Protein AF-A0A7K1E3J8-F1 (afdb_monomer_lite)

Foldseek 3Di:
DLQVVLLVLLLVLLVCLLVLPLPDPPVSLVVSLVSLVVSLVVSLVVLVPDPDPQVSSLNSLVSSLVSNCVSLVVLQDDDPPPRSQHPPDPRSVCSVVSSNVVSVCSSVDRDPDD

Structure (mmCIF, N/CA/C/O backbone):
data_AF-A0A7K1E3J8-F1
#
_entry.id   AF-A0A7K1E3J8-F1
#
loop_
_atom_site.group_PDB
_atom_site.id
_atom_site.type_symbol
_atom_site.label_atom_id
_atom_site.label_alt_id
_atom_site.label_comp_id
_atom_site.label_asym_id
_atom_site.label_entity_id
_atom_site.label_seq_id
_atom_site.pdbx_PDB_ins_code
_atom_site.Cartn_x
_atom_site.Cartn_y
_atom_site.Cartn_z
_atom_site.occupancy
_atom_site.B_iso_or_equiv
_atom_site.auth_seq_id
_atom_site.auth_comp_id
_atom_site.auth_asym_id
_atom_site.auth_atom_id
_atom_site.pdbx_PDB_model_num
ATOM 1 N N . MET A 1 1 ? -6.196 13.380 14.257 1.00 73.94 1 MET A N 1
ATOM 2 C CA . MET A 1 1 ? -4.752 13.122 14.016 1.00 73.94 1 MET A CA 1
ATOM 3 C C . MET A 1 1 ? -4.468 11.777 13.339 1.00 73.94 1 MET A C 1
ATOM 5 O O . MET A 1 1 ? -3.595 11.745 12.483 1.00 73.94 1 MET A O 1
ATOM 9 N N . LEU A 1 2 ? -5.172 10.682 13.674 1.00 80.38 2 LEU A N 1
ATOM 10 C CA . LEU A 1 2 ? -4.929 9.347 13.088 1.00 80.38 2 LEU A CA 1
ATOM 11 C C . LEU A 1 2 ? -5.025 9.314 11.547 1.00 80.38 2 LEU A C 1
ATOM 13 O O . LEU A 1 2 ? -4.191 8.693 10.893 1.00 80.38 2 LEU A O 1
ATOM 17 N N . TRP A 1 3 ? -5.993 10.035 10.976 1.00 78.62 3 TRP A N 1
ATOM 18 C CA . TRP A 1 3 ? -6.209 10.152 9.527 1.00 78.62 3 TRP A CA 1
ATOM 19 C C . TRP A 1 3 ? -4.987 10.716 8.801 1.00 78.62 3 TRP A C 1
ATOM 21 O O . TRP A 1 3 ? -4.447 10.084 7.901 1.00 78.62 3 TRP A O 1
ATOM 31 N N . LEU A 1 4 ? -4.507 11.872 9.268 1.00 82.50 4 LEU A N 1
ATOM 32 C CA . LEU A 1 4 ? -3.372 12.578 8.679 1.00 82.50 4 LEU A CA 1
ATOM 33 C C . LEU A 1 4 ? -2.085 11.751 8.782 1.00 82.50 4 LEU A C 1
ATOM 35 O O . LEU A 1 4 ? -1.327 11.667 7.822 1.00 82.50 4 LEU A O 1
ATOM 39 N N . LYS A 1 5 ? -1.879 11.074 9.922 1.00 82.62 5 LYS A N 1
ATOM 40 C CA . LYS A 1 5 ? -0.758 10.142 10.106 1.00 82.62 5 LYS A CA 1
ATOM 41 C C . LYS A 1 5 ? -0.823 8.986 9.109 1.00 82.62 5 LYS A C 1
ATOM 43 O O . LYS A 1 5 ? 0.192 8.654 8.516 1.00 82.62 5 LYS A O 1
ATOM 48 N N . SER A 1 6 ? -2.003 8.407 8.896 1.00 81.81 6 SER A N 1
ATOM 49 C CA . SER A 1 6 ? -2.179 7.270 7.981 1.00 81.81 6 SER A CA 1
ATOM 50 C C . SER A 1 6 ? -1.920 7.661 6.526 1.00 81.81 6 SER A C 1
ATOM 52 O O . SER A 1 6 ? -1.252 6.917 5.817 1.00 81.81 6 SER A O 1
ATOM 54 N N . ILE A 1 7 ? -2.366 8.852 6.110 1.00 86.06 7 ILE A N 1
ATOM 55 C CA . ILE A 1 7 ? -2.072 9.411 4.781 1.00 86.06 7 ILE A CA 1
ATOM 56 C C . ILE A 1 7 ? -0.564 9.645 4.625 1.00 86.06 7 ILE A C 1
ATOM 58 O O . ILE A 1 7 ? 0.022 9.169 3.658 1.00 86.06 7 ILE A O 1
ATOM 62 N N . ALA A 1 8 ? 0.079 10.320 5.583 1.00 87.44 8 ALA A N 1
ATOM 63 C CA . ALA A 1 8 ? 1.510 10.616 5.511 1.00 87.44 8 ALA A CA 1
ATOM 64 C C . ALA A 1 8 ? 2.370 9.341 5.479 1.00 87.44 8 ALA A C 1
ATOM 66 O O . ALA A 1 8 ? 3.253 9.209 4.635 1.00 87.44 8 ALA A O 1
ATOM 67 N N . ILE A 1 9 ? 2.079 8.375 6.357 1.00 89.19 9 ILE A N 1
ATOM 68 C CA . ILE A 1 9 ? 2.775 7.081 6.389 1.00 89.19 9 ILE A CA 1
ATOM 69 C C . ILE A 1 9 ? 2.560 6.335 5.077 1.00 89.19 9 ILE A C 1
ATOM 71 O O . ILE A 1 9 ? 3.518 5.824 4.504 1.00 89.19 9 ILE A O 1
ATOM 75 N N . SER A 1 10 ? 1.321 6.295 4.583 1.00 89.00 10 SER A N 1
ATOM 76 C CA . SER A 1 10 ? 1.027 5.613 3.331 1.00 89.00 10 SER A CA 1
ATOM 77 C C . SER A 1 10 ? 1.754 6.245 2.150 1.00 89.00 10 SER A C 1
ATOM 79 O O . SER A 1 10 ? 2.322 5.516 1.342 1.00 89.00 10 SER A O 1
ATOM 81 N N . ALA A 1 11 ? 1.827 7.575 2.084 1.00 86.75 11 ALA A N 1
ATOM 82 C CA . ALA A 1 11 ? 2.538 8.271 1.019 1.00 86.75 11 ALA A CA 1
ATOM 83 C C . ALA A 1 11 ? 4.034 7.923 1.008 1.00 86.75 11 ALA A C 1
ATOM 85 O O . ALA A 1 11 ? 4.575 7.566 -0.038 1.00 86.75 11 ALA A O 1
ATOM 86 N N . ILE A 1 12 ? 4.680 7.951 2.180 1.00 90.12 12 ILE A N 1
ATOM 87 C CA . ILE A 1 12 ? 6.105 7.623 2.324 1.00 90.12 12 ILE A CA 1
ATOM 88 C C . ILE A 1 12 ? 6.366 6.167 1.923 1.00 90.12 12 ILE A C 1
ATOM 90 O O . ILE A 1 12 ? 7.232 5.902 1.094 1.00 90.12 12 ILE A O 1
ATOM 94 N N . PHE A 1 13 ? 5.602 5.219 2.470 1.00 90.25 13 PHE A N 1
ATOM 95 C CA . PHE A 1 13 ? 5.806 3.793 2.199 1.00 90.25 13 PHE A CA 1
ATOM 96 C C . PHE A 1 13 ? 5.509 3.431 0.742 1.00 90.25 13 PHE A C 1
ATOM 98 O O . PHE A 1 13 ? 6.227 2.622 0.162 1.00 90.25 13 PHE A O 1
ATOM 105 N N . SER A 1 14 ? 4.500 4.054 0.134 1.00 86.12 14 SER A N 1
ATOM 106 C CA . SER A 1 14 ? 4.166 3.841 -1.277 1.00 86.12 14 SER A CA 1
ATOM 107 C C . SER A 1 14 ? 5.275 4.354 -2.195 1.00 86.12 14 SER A C 1
ATOM 109 O O . SER A 1 14 ? 5.684 3.640 -3.105 1.00 86.12 14 SER A O 1
ATOM 111 N N . ALA A 1 15 ? 5.818 5.547 -1.928 1.00 85.06 15 ALA A N 1
ATOM 112 C CA . ALA A 1 15 ? 6.941 6.092 -2.691 1.00 85.06 15 ALA A CA 1
ATOM 113 C C . ALA A 1 15 ? 8.202 5.221 -2.557 1.00 85.06 15 ALA A C 1
ATOM 115 O O . ALA A 1 15 ? 8.856 4.914 -3.551 1.00 85.06 15 ALA A O 1
ATOM 116 N N . VAL A 1 16 ? 8.504 4.762 -1.338 1.00 87.31 16 VAL A N 1
ATOM 117 C CA . VAL A 1 16 ? 9.621 3.842 -1.077 1.00 87.31 16 VAL A CA 1
ATOM 118 C C . VAL A 1 16 ? 9.419 2.508 -1.797 1.00 87.31 16 VAL A C 1
ATOM 120 O O . VAL A 1 16 ? 10.361 2.004 -2.397 1.00 87.31 16 VAL A O 1
ATOM 123 N N . ALA A 1 17 ? 8.208 1.948 -1.790 1.00 85.12 17 ALA A N 1
ATOM 124 C CA . ALA A 1 17 ? 7.907 0.703 -2.494 1.00 85.12 17 ALA A CA 1
ATOM 125 C C . ALA A 1 17 ? 8.130 0.841 -4.010 1.00 85.12 17 ALA A C 1
ATOM 127 O O . ALA A 1 17 ? 8.775 -0.014 -4.611 1.00 85.12 17 ALA A O 1
ATOM 128 N N . VAL A 1 18 ? 7.669 1.940 -4.613 1.00 82.62 18 VAL A N 1
ATOM 129 C CA . VAL A 1 18 ? 7.897 2.232 -6.037 1.00 82.62 18 VAL A CA 1
ATOM 130 C C . VAL A 1 18 ? 9.392 2.370 -6.347 1.00 82.62 18 VAL A C 1
ATOM 132 O O . VAL A 1 18 ? 9.874 1.768 -7.303 1.00 82.62 18 VAL A O 1
ATOM 135 N N . LEU A 1 19 ? 10.148 3.091 -5.513 1.00 82.06 19 LEU A N 1
ATOM 136 C CA . LEU A 1 19 ? 11.583 3.297 -5.724 1.00 82.06 19 LEU A CA 1
ATOM 137 C C . LEU A 1 19 ? 12.400 2.005 -5.547 1.00 82.06 19 LEU A C 1
ATOM 139 O O . LEU A 1 19 ? 13.319 1.728 -6.316 1.00 82.06 19 LEU A O 1
ATOM 143 N N . LEU A 1 20 ? 12.062 1.187 -4.547 1.00 81.88 20 LEU A N 1
ATOM 144 C CA . LEU A 1 20 ? 12.718 -0.102 -4.310 1.00 81.88 20 LEU A CA 1
ATOM 145 C C . LEU A 1 20 ? 12.456 -1.083 -5.449 1.00 81.88 20 LEU A C 1
ATOM 147 O O . LEU A 1 20 ? 13.370 -1.807 -5.851 1.00 81.88 20 LEU A O 1
ATOM 151 N N . HIS A 1 21 ? 11.237 -1.065 -5.992 1.00 78.69 21 HIS A N 1
ATOM 152 C CA . HIS A 1 21 ? 10.887 -1.836 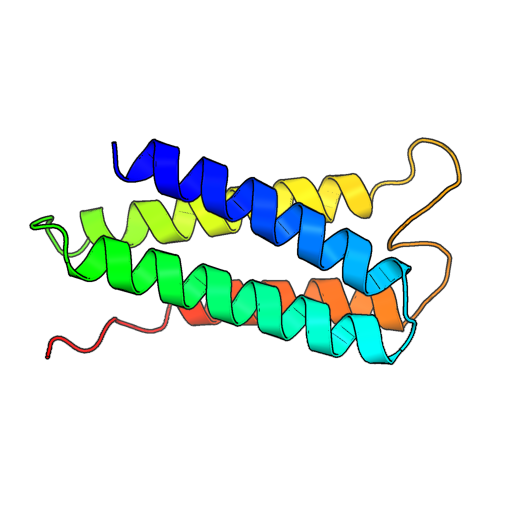-7.175 1.00 78.69 21 HIS A CA 1
ATOM 153 C C . HIS A 1 21 ? 11.762 -1.453 -8.375 1.00 78.69 21 HIS A C 1
ATOM 155 O O . HIS A 1 21 ? 12.305 -2.340 -9.034 1.00 78.69 21 HIS A O 1
ATOM 161 N N . SER A 1 22 ? 11.958 -0.156 -8.629 1.00 74.62 22 SER A N 1
ATOM 162 C CA . SER A 1 22 ? 12.794 0.300 -9.745 1.00 74.62 22 SER A CA 1
ATOM 163 C C . SER A 1 22 ? 14.289 0.078 -9.530 1.00 74.62 22 SER A C 1
ATOM 165 O O . SER A 1 22 ? 15.016 -0.132 -10.493 1.00 74.62 22 SER A O 1
ATOM 167 N N . TRP A 1 23 ? 14.764 0.112 -8.283 1.00 77.31 23 TRP A N 1
ATOM 168 C CA . TRP A 1 23 ? 16.199 0.094 -7.994 1.00 77.31 23 TRP A CA 1
ATOM 169 C C . TRP A 1 23 ? 16.851 -1.287 -8.146 1.00 77.31 23 TRP A C 1
ATOM 171 O O . TRP A 1 23 ? 18.029 -1.371 -8.479 1.00 77.31 23 TRP A O 1
ATOM 181 N N . SER A 1 24 ? 16.118 -2.380 -7.907 1.00 69.56 24 SER A N 1
ATOM 182 C CA . SER A 1 24 ? 16.724 -3.722 -7.846 1.00 69.56 24 SER A CA 1
ATOM 183 C C . SER A 1 24 ? 15.886 -4.816 -8.509 1.00 69.56 24 SER A C 1
ATOM 185 O O . SER A 1 24 ? 15.505 -5.792 -7.868 1.00 69.56 24 SER A O 1
ATOM 187 N N . ARG A 1 25 ? 15.588 -4.714 -9.808 1.00 67.56 25 ARG A N 1
ATOM 188 C CA . ARG A 1 25 ? 14.878 -5.800 -10.516 1.00 67.56 25 ARG A CA 1
ATOM 189 C C . ARG A 1 25 ? 15.697 -7.113 -10.475 1.00 67.56 25 ARG A C 1
ATOM 191 O O . ARG A 1 25 ? 16.891 -7.065 -10.767 1.00 67.56 25 ARG A O 1
ATOM 198 N N . PRO A 1 26 ? 15.112 -8.284 -10.122 1.00 68.88 26 PRO A N 1
ATOM 199 C CA . PRO A 1 26 ? 13.715 -8.554 -9.734 1.00 68.88 26 PRO A CA 1
ATOM 200 C C . PRO A 1 26 ? 13.435 -8.504 -8.213 1.00 68.88 26 PRO A C 1
ATOM 202 O O . PRO A 1 26 ? 12.275 -8.495 -7.801 1.00 68.88 26 PRO A O 1
ATOM 205 N N . TYR A 1 27 ? 14.465 -8.478 -7.361 1.00 76.75 27 TYR A N 1
ATOM 206 C CA . TYR A 1 27 ? 14.342 -8.533 -5.892 1.00 76.75 27 TYR A CA 1
ATOM 207 C C . TYR A 1 27 ? 13.564 -7.350 -5.288 1.00 76.75 27 TYR A C 1
ATOM 209 O O . TYR A 1 27 ? 12.875 -7.496 -4.275 1.00 76.75 27 TYR A O 1
ATOM 217 N N . GLY A 1 28 ? 13.613 -6.201 -5.954 1.00 75.06 28 GLY A N 1
ATOM 218 C CA . GLY A 1 28 ? 12.911 -4.972 -5.615 1.00 75.06 28 GLY A CA 1
ATOM 219 C C . GLY A 1 28 ? 11.399 -5.146 -5.565 1.00 75.06 28 GLY A C 1
ATOM 220 O O . GLY A 1 28 ? 10.752 -4.509 -4.741 1.00 75.06 28 GLY A O 1
ATOM 221 N N . LEU A 1 29 ? 10.830 -6.062 -6.358 1.00 75.81 29 LEU A N 1
ATOM 222 C CA . LEU A 1 29 ? 9.403 -6.390 -6.303 1.00 75.81 29 LEU A CA 1
ATOM 223 C C . LEU A 1 29 ? 9.016 -7.025 -4.963 1.00 75.81 29 LEU A C 1
ATOM 225 O O . LEU A 1 29 ? 8.040 -6.607 -4.340 1.00 75.81 29 LEU A O 1
ATOM 229 N N . PHE A 1 30 ? 9.789 -8.006 -4.494 1.00 81.44 30 PHE A N 1
ATOM 230 C CA . PHE A 1 30 ? 9.525 -8.669 -3.215 1.00 81.44 30 PHE A CA 1
ATOM 231 C C . PHE A 1 30 ? 9.698 -7.704 -2.045 1.00 81.44 30 PHE A C 1
ATOM 233 O O . PHE A 1 30 ? 8.889 -7.697 -1.116 1.00 81.44 30 PHE A O 1
ATOM 240 N N . LEU A 1 31 ? 10.722 -6.852 -2.114 1.00 83.94 31 LEU A N 1
ATOM 241 C CA . LEU A 1 31 ? 10.977 -5.850 -1.092 1.00 83.94 31 LEU A CA 1
ATOM 242 C C . LEU A 1 31 ? 9.874 -4.781 -1.063 1.00 83.94 31 LEU A C 1
ATOM 244 O O . LEU A 1 31 ? 9.376 -4.440 0.008 1.00 83.94 31 LEU A O 1
ATOM 248 N N . ALA A 1 32 ? 9.423 -4.315 -2.227 1.00 84.06 32 ALA A N 1
ATOM 249 C CA . ALA A 1 32 ? 8.317 -3.375 -2.343 1.00 84.06 32 ALA A CA 1
ATOM 250 C C . ALA A 1 32 ? 7.000 -3.962 -1.806 1.00 84.06 32 ALA A C 1
ATOM 252 O O . ALA A 1 32 ? 6.288 -3.297 -1.053 1.00 84.06 32 ALA A O 1
ATOM 253 N N . LEU A 1 33 ? 6.700 -5.231 -2.107 1.00 84.38 33 LEU A N 1
ATOM 254 C CA . LEU A 1 33 ? 5.554 -5.935 -1.526 1.00 84.38 33 LEU A CA 1
ATOM 255 C C . LEU A 1 33 ? 5.662 -6.019 -0.002 1.00 84.38 33 LEU A C 1
ATOM 257 O O . LEU A 1 33 ? 4.702 -5.689 0.692 1.00 84.38 33 LEU A O 1
ATOM 261 N N . ALA A 1 34 ? 6.826 -6.396 0.533 1.00 86.94 34 ALA A N 1
ATOM 262 C CA . ALA A 1 34 ? 7.048 -6.452 1.976 1.00 86.94 34 ALA A CA 1
ATOM 263 C C . ALA A 1 34 ? 6.796 -5.090 2.649 1.00 86.94 34 ALA A C 1
ATOM 265 O O . ALA A 1 34 ? 6.154 -5.031 3.699 1.00 86.94 34 ALA A O 1
ATOM 266 N N . VAL A 1 35 ? 7.219 -3.990 2.018 1.00 89.00 35 VAL A N 1
ATOM 267 C CA . VAL A 1 35 ? 6.961 -2.621 2.490 1.00 89.00 35 VAL A CA 1
ATOM 268 C C . VAL A 1 35 ? 5.459 -2.321 2.541 1.00 89.00 35 VAL A C 1
ATOM 270 O O . VAL A 1 35 ? 4.978 -1.830 3.563 1.00 89.00 35 VAL A O 1
ATOM 273 N N . ILE A 1 36 ? 4.691 -2.680 1.507 1.00 88.31 36 ILE A N 1
ATOM 274 C CA . ILE A 1 36 ? 3.227 -2.501 1.494 1.00 88.31 36 ILE A CA 1
ATOM 275 C C . ILE A 1 36 ? 2.537 -3.354 2.565 1.00 88.31 36 ILE A C 1
ATOM 277 O O . ILE A 1 36 ? 1.630 -2.872 3.252 1.00 88.31 36 ILE A O 1
ATOM 281 N N . VAL A 1 37 ? 3.001 -4.588 2.784 1.00 87.25 37 VAL A N 1
ATOM 282 C CA . VAL A 1 37 ? 2.494 -5.450 3.864 1.00 87.25 37 VAL A CA 1
ATOM 283 C C . VAL A 1 37 ? 2.721 -4.808 5.232 1.00 87.25 37 VAL A C 1
ATOM 285 O O . VAL A 1 37 ? 1.792 -4.707 6.042 1.00 87.25 37 VAL A O 1
ATOM 288 N N . VAL A 1 38 ? 3.946 -4.348 5.498 1.00 88.56 38 VAL A N 1
ATOM 289 C CA . VAL A 1 38 ? 4.307 -3.700 6.764 1.00 88.56 38 VAL A CA 1
ATOM 290 C C . VAL A 1 38 ? 3.504 -2.417 6.962 1.00 88.56 38 VAL A C 1
A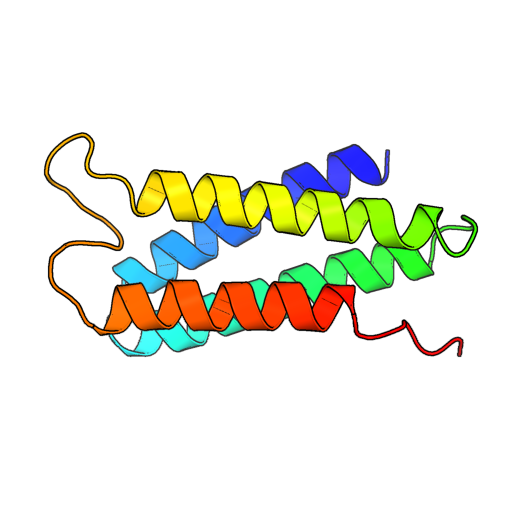TOM 292 O O . VAL A 1 38 ? 2.968 -2.209 8.050 1.00 88.56 38 VAL A O 1
ATOM 295 N N . MET A 1 39 ? 3.343 -1.605 5.914 1.00 90.88 39 MET A N 1
ATOM 296 C CA . MET A 1 39 ? 2.532 -0.386 5.931 1.00 90.88 39 MET A CA 1
ATOM 297 C C . MET A 1 39 ? 1.090 -0.675 6.365 1.00 90.88 39 MET A C 1
ATOM 299 O O . MET A 1 39 ? 0.605 -0.089 7.336 1.00 90.88 39 MET A O 1
ATOM 303 N N . MET A 1 40 ? 0.404 -1.601 5.688 1.00 85.56 40 MET A N 1
ATOM 304 C CA . MET A 1 40 ? -1.003 -1.907 5.978 1.00 85.56 40 MET A CA 1
ATOM 305 C C . MET A 1 40 ? -1.179 -2.494 7.379 1.00 85.56 40 MET A C 1
ATOM 307 O O . MET A 1 40 ? -2.135 -2.152 8.085 1.00 85.56 40 MET A O 1
ATOM 311 N N . ARG A 1 41 ? -0.235 -3.329 7.832 1.00 86.56 41 ARG A N 1
ATOM 312 C CA . ARG A 1 41 ? -0.247 -3.886 9.191 1.00 86.56 41 ARG A CA 1
ATOM 313 C C . ARG A 1 41 ? -0.005 -2.808 10.246 1.00 86.56 41 ARG A C 1
ATOM 315 O O . ARG A 1 41 ? -0.713 -2.771 11.253 1.00 86.56 41 ARG A O 1
ATOM 322 N N . TYR A 1 42 ? 0.946 -1.907 10.012 1.00 86.12 42 TYR A N 1
ATOM 323 C CA . TYR A 1 42 ? 1.222 -0.782 10.902 1.00 86.12 42 TYR A CA 1
ATOM 324 C C . TYR A 1 42 ? -0.008 0.122 11.053 1.00 86.12 42 TYR A C 1
ATOM 326 O O . TYR A 1 42 ? -0.449 0.385 12.170 1.00 86.12 42 TYR A O 1
ATOM 334 N N . ILE A 1 43 ? -0.637 0.518 9.945 1.00 85.12 43 ILE A N 1
ATOM 335 C CA . ILE A 1 43 ? -1.833 1.375 9.966 1.00 85.12 43 ILE A CA 1
ATOM 336 C C . ILE A 1 43 ? -3.005 0.668 10.657 1.00 85.12 43 ILE A C 1
ATOM 338 O O . ILE A 1 43 ? -3.679 1.268 11.495 1.00 85.12 43 ILE A O 1
ATOM 342 N N . SER A 1 44 ? -3.198 -0.626 10.395 1.00 82.38 44 SER A N 1
ATOM 343 C CA . SER A 1 44 ? -4.254 -1.418 11.036 1.00 82.38 44 SER A CA 1
ATOM 344 C C . SER A 1 44 ? -4.047 -1.558 12.549 1.00 82.38 44 SER A C 1
ATOM 346 O O . SER A 1 44 ? -4.999 -1.431 13.317 1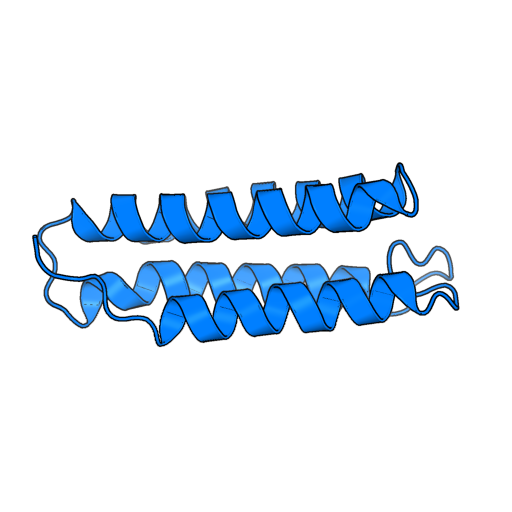.00 82.38 44 SER A O 1
ATOM 348 N N . THR A 1 45 ? -2.809 -1.770 13.012 1.00 82.50 45 THR A N 1
ATOM 349 C CA . THR A 1 45 ? -2.503 -1.835 14.456 1.00 82.50 45 THR A CA 1
ATOM 350 C C . THR A 1 45 ? -2.648 -0.480 15.146 1.00 82.50 45 THR A C 1
ATOM 352 O O . THR A 1 45 ? -3.173 -0.414 16.258 1.00 82.50 45 THR A O 1
ATOM 355 N N . LEU A 1 46 ? -2.254 0.609 14.482 1.00 82.38 46 LEU A N 1
ATOM 356 C CA . LEU A 1 46 ? -2.446 1.968 14.982 1.00 82.38 46 LEU A CA 1
ATOM 357 C C . LEU A 1 46 ? -3.943 2.304 15.112 1.00 82.38 46 LEU A C 1
ATOM 359 O O . LEU A 1 46 ? -4.377 2.862 16.122 1.00 82.38 46 LEU A O 1
ATOM 363 N N . ALA A 1 47 ? -4.744 1.896 14.125 1.00 79.31 47 ALA A N 1
ATOM 364 C CA . ALA A 1 47 ? -6.195 2.034 14.152 1.00 79.31 47 ALA A CA 1
ATOM 365 C C . ALA A 1 47 ? -6.846 1.177 15.251 1.00 79.31 47 ALA A C 1
ATOM 367 O O . ALA A 1 47 ? -7.747 1.653 15.936 1.00 79.31 47 ALA A O 1
ATOM 368 N N . ALA A 1 48 ? -6.364 -0.051 15.475 1.00 77.19 48 ALA A N 1
ATOM 369 C CA . ALA A 1 48 ? -6.872 -0.947 16.516 1.00 77.19 48 ALA A CA 1
ATOM 370 C C . ALA A 1 48 ? -6.643 -0.418 17.942 1.00 77.19 48 ALA A C 1
ATOM 372 O O . ALA A 1 48 ? -7.479 -0.643 18.813 1.00 77.19 48 ALA A O 1
ATOM 373 N N . ARG A 1 49 ? -5.543 0.311 18.173 1.00 75.19 49 ARG A N 1
ATOM 374 C CA . ARG A 1 49 ? -5.229 0.952 19.465 1.00 75.19 49 ARG A CA 1
ATOM 375 C C . ARG A 1 49 ? -6.044 2.216 19.739 1.00 75.19 49 ARG A C 1
ATOM 377 O O . ARG A 1 49 ? -6.007 2.732 20.851 1.00 75.19 49 ARG A O 1
ATOM 384 N N . THR A 1 50 ? -6.755 2.737 18.742 1.00 71.12 50 THR A N 1
ATOM 385 C CA . THR A 1 50 ? -7.562 3.947 18.902 1.00 71.12 50 THR A CA 1
ATOM 386 C C . THR A 1 50 ? -8.993 3.550 19.275 1.00 71.12 50 THR A C 1
ATOM 388 O O . THR A 1 50 ? -9.601 2.717 18.601 1.00 71.12 50 THR A O 1
ATOM 391 N N . SER A 1 51 ? -9.540 4.145 20.342 1.00 61.47 51 SER A N 1
ATOM 392 C CA . SER A 1 51 ? -10.922 3.926 20.807 1.00 61.47 51 SER A CA 1
ATOM 393 C C . SER A 1 51 ? -11.938 4.545 19.837 1.00 61.47 51 SER A C 1
ATOM 395 O O . SER A 1 51 ? -12.543 5.582 20.090 1.00 61.47 51 SER A O 1
ATOM 397 N N . VAL A 1 52 ? -12.070 3.940 18.661 1.00 62.69 52 VAL A N 1
ATOM 398 C CA . VAL A 1 52 ? -13.063 4.298 17.648 1.00 62.69 52 VAL A CA 1
ATOM 399 C C . VAL A 1 52 ? -13.871 3.044 17.329 1.00 62.69 52 VAL A C 1
ATOM 401 O O . VAL A 1 52 ? -13.327 1.932 17.337 1.00 62.69 52 VAL A O 1
ATOM 404 N N . GLY A 1 53 ? -15.173 3.209 17.076 1.00 61.81 53 GLY A N 1
ATOM 405 C CA . GLY A 1 53 ? -16.067 2.119 16.676 1.00 61.81 53 GLY A CA 1
ATOM 406 C C . GLY A 1 53 ? -15.565 1.361 15.438 1.00 61.81 53 GLY A C 1
ATOM 407 O O . GLY A 1 53 ? -14.678 1.826 14.720 1.00 61.81 53 GLY A O 1
ATOM 408 N N . SER A 1 54 ? -16.137 0.185 15.167 1.00 63.47 54 SER A N 1
ATOM 409 C CA . SER A 1 54 ? -15.669 -0.737 14.112 1.00 63.47 54 SER A CA 1
ATOM 410 C C . SER A 1 54 ? -15.525 -0.084 12.728 1.00 63.47 54 SER A C 1
ATOM 412 O O . SER A 1 54 ? -14.583 -0.396 12.001 1.00 63.47 54 SER A O 1
ATOM 414 N N . LEU A 1 55 ? -16.408 0.862 12.388 1.00 60.94 55 LEU A N 1
ATOM 415 C CA . LEU A 1 55 ? -16.363 1.626 11.139 1.00 60.94 55 LEU A CA 1
ATOM 416 C C . LEU A 1 55 ? -15.215 2.646 11.120 1.00 60.94 55 LEU A C 1
ATOM 418 O O . LEU A 1 55 ? -14.490 2.755 10.133 1.00 60.94 55 LEU A O 1
ATOM 422 N N . GLY A 1 56 ? -14.989 3.339 12.237 1.00 63.22 56 GLY A N 1
ATOM 423 C CA . GLY A 1 56 ? -13.916 4.323 12.369 1.00 63.22 56 GLY A CA 1
ATOM 424 C C . GLY A 1 56 ? -12.515 3.709 12.338 1.00 63.22 56 GLY A C 1
ATOM 425 O O . GLY A 1 56 ? -11.567 4.382 11.951 1.00 63.22 56 GLY A O 1
ATOM 426 N N . ARG A 1 57 ? -12.378 2.414 12.651 1.00 68.94 57 ARG A N 1
ATOM 427 C CA . ARG A 1 57 ? -11.110 1.677 12.497 1.00 68.94 57 ARG A CA 1
ATOM 428 C C . ARG A 1 57 ? -10.777 1.319 11.047 1.00 68.94 57 ARG A C 1
ATOM 430 O O . ARG A 1 57 ? -9.623 1.015 10.770 1.00 68.94 57 ARG A O 1
ATOM 437 N N . ARG A 1 58 ? -11.751 1.345 10.127 1.00 71.94 58 ARG A N 1
ATOM 438 C CA . ARG A 1 58 ? -11.544 1.005 8.702 1.00 71.94 58 ARG A CA 1
ATOM 439 C C . ARG A 1 58 ? -11.113 2.193 7.859 1.00 71.94 58 ARG A C 1
ATOM 441 O O . ARG A 1 58 ? -10.337 2.032 6.924 1.00 71.94 58 ARG A O 1
ATOM 448 N N . ILE A 1 59 ? -11.597 3.382 8.204 1.00 79.81 59 ILE A N 1
ATOM 449 C CA . ILE A 1 59 ? -11.304 4.615 7.472 1.00 79.81 59 ILE A CA 1
ATOM 450 C C . ILE A 1 59 ? -9.779 4.880 7.324 1.00 79.81 59 ILE A C 1
ATOM 452 O O . ILE A 1 59 ? -9.387 5.299 6.238 1.00 79.81 59 ILE A O 1
ATOM 456 N N . PRO A 1 60 ? -8.874 4.596 8.293 1.00 81.69 60 PRO A N 1
ATOM 457 C CA . PRO A 1 60 ? -7.444 4.861 8.116 1.00 81.69 60 PRO A CA 1
ATOM 458 C C . PRO A 1 60 ? -6.815 3.923 7.083 1.00 81.69 60 PRO A C 1
ATOM 460 O O . PRO A 1 60 ? -6.008 4.362 6.268 1.00 81.69 60 PRO A O 1
ATOM 463 N N . SER A 1 61 ? -7.224 2.652 7.082 1.00 82.38 61 SER A N 1
ATOM 464 C CA . SER A 1 61 ? -6.779 1.662 6.099 1.00 82.38 61 SER A CA 1
ATOM 465 C C . SER A 1 61 ? -7.330 1.967 4.706 1.00 82.38 61 SER A C 1
ATOM 467 O O . SER A 1 61 ? -6.614 1.793 3.726 1.00 82.38 61 SER A O 1
ATOM 469 N N . LEU A 1 62 ? -8.568 2.469 4.607 1.00 84.38 62 LEU A N 1
ATOM 470 C CA . LEU A 1 62 ? -9.146 2.929 3.339 1.00 84.38 62 LEU A CA 1
ATOM 471 C C . LEU A 1 62 ? -8.384 4.133 2.780 1.00 84.38 62 LEU A C 1
ATOM 473 O O . LEU A 1 62 ? -8.035 4.133 1.608 1.00 84.38 62 LEU A O 1
ATOM 477 N N . LEU A 1 63 ? -8.064 5.126 3.616 1.00 85.94 63 LEU A N 1
ATOM 478 C CA . LEU A 1 63 ? -7.258 6.276 3.196 1.00 85.94 63 LEU A CA 1
ATOM 479 C C . LEU A 1 63 ? -5.867 5.847 2.721 1.00 85.94 63 LEU A C 1
ATOM 481 O O . LEU A 1 63 ? -5.400 6.326 1.693 1.00 85.94 63 LEU A O 1
ATOM 485 N N . ALA A 1 64 ? -5.226 4.924 3.438 1.00 85.50 64 ALA A N 1
ATOM 486 C CA . ALA A 1 64 ? -3.938 4.372 3.038 1.00 85.50 64 ALA A CA 1
ATOM 487 C C . ALA A 1 64 ? -4.017 3.613 1.706 1.00 85.50 64 ALA A C 1
ATOM 489 O O . ALA A 1 64 ? -3.161 3.776 0.844 1.00 85.50 64 ALA A O 1
ATOM 490 N N . ALA A 1 65 ? -5.073 2.823 1.504 1.00 84.81 65 ALA A N 1
ATOM 491 C CA . ALA A 1 65 ? -5.312 2.148 0.237 1.00 84.81 65 ALA A CA 1
ATOM 492 C C . ALA A 1 65 ? -5.464 3.156 -0.911 1.00 84.81 65 ALA A C 1
ATOM 494 O O . ALA A 1 65 ? -4.814 3.010 -1.941 1.00 84.81 65 ALA A O 1
ATOM 495 N N . THR A 1 66 ? -6.263 4.210 -0.722 1.00 86.75 66 THR A N 1
ATOM 496 C CA . THR A 1 66 ? -6.451 5.259 -1.733 1.00 86.75 66 THR A CA 1
ATOM 497 C C . THR A 1 66 ? -5.140 5.966 -2.073 1.00 86.75 66 THR A C 1
ATOM 499 O O . THR A 1 66 ? -4.860 6.194 -3.246 1.00 86.75 66 THR A O 1
ATOM 502 N N . VAL A 1 67 ? -4.317 6.286 -1.069 1.00 88.06 67 VAL A N 1
ATOM 503 C CA . VAL A 1 67 ? -3.006 6.921 -1.278 1.00 88.06 67 VAL A CA 1
ATOM 504 C C . VAL A 1 67 ? -2.054 5.992 -2.034 1.00 88.06 67 VAL A C 1
ATOM 506 O O . VAL A 1 67 ? -1.408 6.441 -2.980 1.00 88.06 67 VAL A O 1
ATOM 509 N N . TRP A 1 68 ? -2.020 4.702 -1.682 1.00 87.81 68 TRP A N 1
ATOM 510 C CA . TRP A 1 68 ? -1.282 3.686 -2.435 1.00 87.81 68 TRP A CA 1
ATOM 511 C C . TRP A 1 68 ? -1.705 3.659 -3.907 1.00 87.81 68 TRP A C 1
ATOM 513 O O . TRP A 1 68 ? -0.857 3.801 -4.785 1.00 87.81 68 TRP A O 1
ATOM 523 N N . PHE A 1 69 ? -3.008 3.544 -4.182 1.00 83.50 69 PHE A N 1
ATOM 524 C CA . PHE A 1 69 ? -3.527 3.507 -5.550 1.00 83.50 69 PHE A CA 1
ATOM 525 C C . PHE A 1 69 ? -3.194 4.775 -6.331 1.00 83.50 69 PHE A C 1
ATOM 527 O O . PHE A 1 69 ? -2.818 4.677 -7.492 1.00 83.50 69 PHE A O 1
ATOM 534 N N . LEU A 1 70 ? -3.285 5.952 -5.707 1.00 84.81 70 LEU A N 1
ATOM 535 C CA . LEU A 1 70 ? -2.950 7.216 -6.358 1.00 84.81 70 LEU A CA 1
ATOM 536 C C . LEU A 1 70 ? -1.469 7.265 -6.763 1.00 84.81 70 LEU A C 1
ATOM 538 O O . LEU A 1 70 ? -1.148 7.651 -7.883 1.00 84.81 70 LEU A O 1
ATOM 542 N N . ILE A 1 71 ? -0.567 6.858 -5.868 1.00 83.94 71 ILE A N 1
ATOM 543 C CA . ILE A 1 71 ? 0.880 6.875 -6.125 1.00 83.94 71 ILE A CA 1
ATOM 544 C C . ILE A 1 71 ? 1.257 5.810 -7.151 1.00 83.94 71 ILE A C 1
ATOM 546 O O . ILE A 1 71 ? 2.000 6.105 -8.082 1.00 83.94 71 ILE A O 1
ATOM 550 N N . ALA A 1 72 ? 0.714 4.600 -7.022 1.00 80.69 72 ALA A N 1
ATOM 551 C CA . ALA A 1 72 ? 0.933 3.524 -7.978 1.00 80.69 72 ALA A CA 1
ATOM 552 C C . ALA A 1 72 ? 0.386 3.889 -9.366 1.00 80.69 72 ALA A C 1
ATOM 554 O O . ALA A 1 72 ? 1.036 3.612 -10.370 1.00 80.69 72 ALA A O 1
ATOM 555 N N . TRP A 1 73 ? -0.763 4.571 -9.430 1.00 79.19 73 TRP A N 1
ATOM 556 C CA . TRP A 1 73 ? -1.319 5.122 -10.664 1.00 79.19 73 TRP A CA 1
ATOM 557 C C . TRP A 1 73 ? -0.391 6.169 -11.280 1.00 79.19 73 TRP A C 1
ATOM 559 O O . TRP A 1 73 ? -0.024 6.055 -12.439 1.00 79.19 73 TRP A O 1
ATOM 569 N N . VAL A 1 74 ? 0.066 7.158 -10.509 1.00 77.06 74 VAL A N 1
ATOM 570 C CA . VAL A 1 74 ? 0.988 8.185 -11.025 1.00 77.06 74 VAL A CA 1
ATOM 571 C C . VAL A 1 74 ? 2.305 7.572 -11.504 1.00 77.06 74 VAL A C 1
ATOM 573 O O . VAL A 1 74 ? 2.799 7.948 -12.562 1.00 77.06 74 VAL A O 1
ATOM 576 N N . ALA A 1 75 ? 2.844 6.604 -10.763 1.00 72.62 75 ALA A N 1
ATOM 577 C CA . ALA A 1 75 ? 4.071 5.897 -11.117 1.00 72.62 75 ALA A CA 1
ATOM 578 C C . ALA A 1 75 ? 3.908 4.940 -12.313 1.00 72.62 75 ALA A C 1
ATOM 580 O O . ALA A 1 75 ? 4.911 4.514 -12.886 1.00 72.62 75 ALA A O 1
ATOM 581 N N . SER A 1 76 ? 2.667 4.604 -12.682 1.00 68.88 76 SER A N 1
ATOM 582 C CA . SER A 1 76 ? 2.340 3.794 -13.859 1.00 68.88 76 SER A CA 1
ATOM 583 C C . SER A 1 76 ? 1.902 4.615 -15.067 1.00 68.88 76 SER A C 1
ATOM 585 O O . SER A 1 76 ? 2.085 4.180 -16.198 1.00 68.88 76 SER A O 1
ATOM 587 N N . THR A 1 77 ? 1.340 5.808 -14.875 1.00 64.38 77 THR A N 1
ATOM 588 C CA . THR A 1 77 ? 0.915 6.646 -15.996 1.00 64.38 77 THR A CA 1
ATOM 589 C C . THR A 1 77 ? 2.098 7.257 -16.736 1.00 64.38 77 THR A C 1
ATOM 591 O O . THR A 1 77 ? 2.875 8.026 -16.168 1.00 64.38 77 THR A O 1
ATOM 594 N N . VAL A 1 78 ? 2.148 6.980 -18.037 1.00 54.88 78 VAL A N 1
ATOM 595 C CA . VAL A 1 78 ? 3.066 7.575 -19.010 1.00 54.88 78 VAL A CA 1
ATOM 596 C C . VAL A 1 78 ? 2.871 9.089 -19.037 1.00 54.88 78 VAL A C 1
ATOM 598 O O . VAL A 1 78 ? 1.856 9.588 -19.526 1.00 54.88 78 VAL A O 1
ATOM 601 N N . ARG A 1 79 ? 3.822 9.838 -18.475 1.00 53.84 79 ARG A N 1
ATOM 602 C CA . ARG A 1 79 ? 3.848 11.304 -18.605 1.00 53.84 79 ARG A CA 1
ATOM 603 C C . ARG A 1 79 ? 5.031 11.814 -19.422 1.00 53.84 79 ARG A C 1
ATOM 605 O O . ARG A 1 79 ? 4.817 12.730 -20.201 1.00 53.84 79 ARG A O 1
ATOM 612 N N . ASN A 1 80 ? 6.221 11.214 -19.289 1.00 52.28 80 ASN A N 1
ATOM 613 C CA . ASN A 1 80 ? 7.463 11.734 -19.890 1.00 52.28 80 ASN A CA 1
ATOM 614 C C . ASN A 1 80 ? 8.388 10.678 -20.544 1.00 52.28 80 ASN A C 1
ATOM 616 O O . ASN A 1 80 ? 9.492 11.033 -20.935 1.00 52.28 80 ASN A O 1
ATOM 620 N N . GLY A 1 81 ? 7.985 9.407 -20.666 1.00 51.28 81 GLY A N 1
ATOM 621 C CA . GLY A 1 81 ? 8.815 8.357 -21.289 1.00 51.28 81 GLY A CA 1
ATOM 622 C C . GLY A 1 81 ? 9.894 7.718 -20.396 1.00 51.28 81 GLY A C 1
ATOM 623 O O . GLY A 1 81 ? 10.504 6.755 -20.826 1.00 51.28 81 GLY A O 1
ATOM 624 N N . ASP A 1 82 ? 10.083 8.191 -19.157 1.00 51.81 82 ASP A N 1
ATOM 625 C CA . ASP A 1 82 ? 10.907 7.546 -18.112 1.00 51.81 82 ASP A CA 1
ATOM 626 C C . ASP A 1 82 ? 9.990 6.840 -17.096 1.00 51.81 82 ASP A C 1
ATOM 628 O O . ASP A 1 82 ? 9.655 7.358 -16.022 1.00 51.81 82 ASP A O 1
ATOM 632 N N . GLU A 1 83 ? 9.477 5.672 -17.466 1.00 59.66 83 GLU A N 1
ATOM 633 C CA . GLU A 1 83 ? 8.472 4.963 -16.678 1.00 59.66 83 GLU A CA 1
ATOM 634 C C . GLU A 1 83 ? 9.116 4.098 -15.591 1.00 59.66 83 GLU A C 1
ATOM 636 O O . GLU A 1 83 ? 9.642 3.016 -15.842 1.00 59.66 83 GLU A O 1
ATOM 641 N N . ILE A 1 84 ? 8.989 4.531 -14.334 1.00 57.53 84 ILE A N 1
ATOM 642 C CA . ILE A 1 84 ? 9.532 3.807 -13.172 1.00 57.53 84 ILE A CA 1
ATOM 643 C C . ILE A 1 84 ? 8.909 2.399 -13.034 1.00 57.53 84 ILE A C 1
ATOM 645 O O . ILE A 1 84 ? 9.592 1.457 -12.617 1.00 57.53 84 ILE A O 1
ATOM 649 N N . LEU A 1 85 ? 7.626 2.238 -13.399 1.00 53.34 85 LEU A N 1
ATOM 650 C CA . LEU A 1 85 ? 6.884 0.972 -13.281 1.00 53.34 85 LEU A CA 1
ATOM 651 C C . LEU A 1 85 ? 6.415 0.352 -14.607 1.00 53.34 85 LEU A C 1
ATOM 653 O O . LEU A 1 85 ? 6.056 -0.825 -14.592 1.00 53.34 85 LEU A O 1
ATOM 657 N N . ILE A 1 86 ? 6.350 1.107 -15.711 1.00 51.09 86 ILE A N 1
ATOM 658 C CA . ILE A 1 86 ? 5.639 0.683 -16.936 1.00 51.09 86 ILE A CA 1
ATOM 659 C C . ILE A 1 86 ? 6.504 0.587 -18.194 1.00 51.09 86 ILE A C 1
ATOM 661 O O . ILE A 1 86 ? 5.977 0.205 -19.226 1.00 51.09 86 ILE A O 1
ATOM 665 N N . GLU A 1 87 ? 7.832 0.698 -18.139 1.00 49.16 87 GLU A N 1
ATOM 666 C CA . GLU A 1 87 ? 8.598 0.367 -19.349 1.00 49.16 87 GLU A CA 1
ATOM 667 C C . GLU A 1 87 ? 8.626 -1.164 -19.583 1.00 49.16 87 GLU A C 1
ATOM 669 O O . GLU A 1 87 ? 9.468 -1.885 -19.048 1.00 49.16 87 GLU A O 1
ATOM 674 N N . GLY A 1 88 ? 7.627 -1.680 -20.316 1.00 51.78 88 GLY A N 1
ATOM 675 C CA . GLY A 1 88 ? 7.573 -2.997 -20.972 1.00 51.78 88 GLY A CA 1
ATOM 676 C C . GLY A 1 88 ? 7.670 -4.260 -20.103 1.00 51.78 88 GLY A C 1
ATOM 677 O O . GLY A 1 88 ? 7.703 -5.362 -20.649 1.00 51.78 88 GLY A O 1
ATOM 678 N N . ASP A 1 89 ? 7.733 -4.144 -18.776 1.00 59.97 89 ASP A N 1
ATOM 679 C CA . ASP A 1 89 ? 8.145 -5.241 -17.899 1.00 59.97 89 ASP A CA 1
ATOM 680 C C . ASP A 1 89 ? 6.955 -5.909 -17.184 1.00 59.97 89 ASP A C 1
ATOM 682 O O . ASP A 1 89 ? 6.281 -5.316 -16.336 1.00 59.97 89 ASP A O 1
ATOM 686 N N . THR A 1 90 ? 6.719 -7.192 -17.484 1.00 65.06 90 THR A N 1
ATOM 687 C CA . THR A 1 90 ? 5.751 -8.070 -16.787 1.00 65.06 90 THR A CA 1
ATOM 688 C C . THR A 1 90 ? 5.862 -8.024 -15.253 1.00 65.06 90 THR A C 1
ATOM 690 O O . THR A 1 90 ? 4.884 -8.277 -14.540 1.00 65.06 90 THR A O 1
ATOM 693 N N . ILE A 1 91 ? 7.034 -7.653 -14.729 1.00 67.50 91 ILE A N 1
ATOM 694 C CA . ILE A 1 91 ? 7.328 -7.519 -13.300 1.00 67.50 91 ILE A CA 1
ATOM 695 C C . ILE A 1 91 ? 6.617 -6.295 -12.691 1.00 67.50 91 ILE A C 1
ATOM 697 O O . ILE A 1 91 ? 6.038 -6.405 -11.608 1.00 67.50 91 ILE A O 1
ATOM 701 N N . GLY 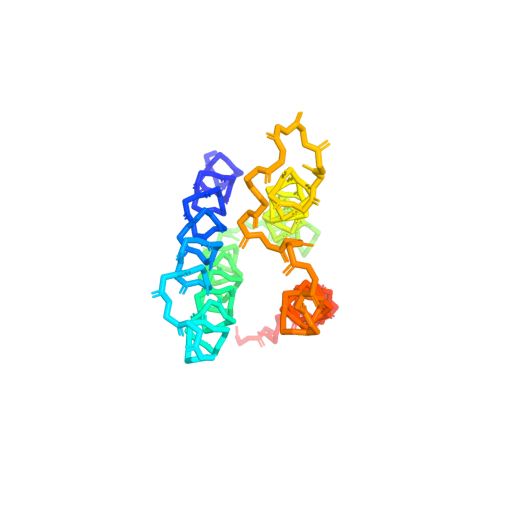A 1 92 ? 6.575 -5.152 -13.382 1.00 67.69 92 GLY A N 1
ATOM 702 C CA . GLY A 1 92 ? 5.889 -3.937 -12.912 1.00 67.69 92 GLY A CA 1
ATOM 703 C C . GLY A 1 92 ? 4.373 -4.117 -12.809 1.00 67.69 92 GLY A C 1
ATOM 704 O O . GLY A 1 92 ? 3.757 -3.782 -11.792 1.00 67.69 92 GLY A O 1
ATOM 705 N N . GLY A 1 93 ? 3.776 -4.769 -13.812 1.00 70.38 93 GLY A N 1
ATOM 706 C CA . GLY A 1 93 ? 2.362 -5.156 -13.783 1.00 70.38 93 GLY A CA 1
ATOM 707 C C . GLY A 1 93 ? 2.041 -6.131 -12.644 1.00 70.38 93 GLY A C 1
ATOM 708 O O . GLY A 1 93 ? 1.059 -5.950 -11.920 1.00 70.38 93 GLY A O 1
ATOM 709 N N . SER A 1 94 ? 2.911 -7.120 -12.415 1.00 72.94 94 SER A N 1
ATOM 710 C CA . SER A 1 94 ? 2.763 -8.083 -11.314 1.00 72.94 94 SER A CA 1
ATOM 711 C C . SER A 1 94 ? 2.844 -7.417 -9.938 1.00 72.94 94 SER A C 1
ATOM 713 O O . SER A 1 94 ? 2.112 -7.795 -9.022 1.00 72.94 94 SER A O 1
ATOM 715 N N . PHE A 1 95 ? 3.688 -6.392 -9.788 1.00 77.12 95 PHE A N 1
ATOM 716 C CA . PHE A 1 95 ? 3.781 -5.599 -8.564 1.00 77.12 95 PHE A CA 1
ATOM 717 C C . PHE A 1 95 ? 2.484 -4.839 -8.273 1.00 77.12 95 PHE A C 1
ATOM 719 O O . PHE A 1 95 ? 1.945 -4.951 -7.172 1.00 77.12 95 PHE A O 1
ATOM 726 N N . LEU A 1 96 ? 1.951 -4.123 -9.267 1.00 78.94 96 LEU A N 1
ATOM 727 C CA . LEU A 1 96 ? 0.685 -3.394 -9.154 1.00 78.94 96 LEU A CA 1
ATOM 728 C C . LEU A 1 96 ? -0.469 -4.315 -8.766 1.00 78.94 96 LEU A C 1
ATOM 730 O O . LEU A 1 96 ? -1.202 -4.013 -7.823 1.00 78.94 96 LEU A O 1
ATOM 734 N N . VAL A 1 97 ? -0.607 -5.450 -9.455 1.00 81.00 97 VAL A N 1
ATOM 735 C CA . VAL A 1 97 ? -1.668 -6.426 -9.180 1.00 81.00 97 VAL A CA 1
ATOM 736 C C . VAL A 1 97 ? -1.488 -7.042 -7.791 1.00 81.00 97 VAL A C 1
ATOM 738 O O . VAL A 1 97 ? -2.433 -7.050 -7.003 1.00 81.00 97 VAL A O 1
ATOM 741 N N . GLY A 1 98 ? -0.281 -7.503 -7.451 1.00 78.75 98 GLY A N 1
ATOM 742 C CA . GLY A 1 98 ? 0.002 -8.159 -6.173 1.00 78.75 98 GLY A CA 1
ATOM 743 C C . GLY A 1 98 ? -0.185 -7.237 -4.967 1.00 78.75 98 GLY A C 1
ATOM 744 O O . GLY A 1 98 ? -0.868 -7.599 -4.006 1.00 78.75 98 GLY A O 1
ATOM 745 N N . ALA A 1 99 ? 0.360 -6.020 -5.026 1.00 79.88 99 ALA A N 1
ATOM 746 C CA . ALA A 1 99 ? 0.223 -5.038 -3.954 1.00 79.88 99 ALA A CA 1
ATOM 747 C C . ALA A 1 99 ? -1.235 -4.579 -3.793 1.00 79.88 99 ALA A C 1
ATOM 749 O O . ALA A 1 99 ? -1.735 -4.492 -2.671 1.00 79.88 99 ALA A O 1
ATOM 750 N N . SER A 1 100 ? -1.953 -4.364 -4.900 1.00 82.31 100 SER A N 1
ATOM 751 C CA . SER A 1 100 ? -3.370 -3.979 -4.870 1.00 82.31 100 SER A CA 1
ATOM 752 C C . SER A 1 100 ? -4.264 -5.092 -4.318 1.00 82.31 100 SER A C 1
ATOM 754 O O . SER A 1 100 ? -5.135 -4.825 -3.488 1.00 82.31 100 SER A O 1
ATOM 756 N N . ALA A 1 101 ? -4.023 -6.347 -4.711 1.00 82.75 101 ALA A N 1
ATOM 757 C CA . ALA A 1 101 ? -4.732 -7.502 -4.168 1.00 82.75 101 ALA A CA 1
ATOM 758 C C . ALA A 1 101 ? -4.495 -7.639 -2.658 1.00 82.75 101 ALA A C 1
ATOM 760 O O . ALA A 1 101 ? -5.440 -7.849 -1.896 1.00 82.75 101 ALA A O 1
ATOM 761 N N . PHE A 1 102 ? -3.255 -7.449 -2.200 1.00 81.69 102 PHE A N 1
ATOM 762 C CA . PHE A 1 102 ? -2.937 -7.482 -0.776 1.00 81.69 102 PHE A CA 1
ATOM 763 C C . PHE A 1 102 ? -3.628 -6.354 0.003 1.00 81.69 102 PHE A C 1
ATOM 765 O O . PHE A 1 102 ? -4.175 -6.583 1.086 1.00 81.69 102 PHE A O 1
ATOM 772 N N . VAL A 1 103 ? -3.632 -5.138 -0.544 1.00 83.19 103 VAL A N 1
ATOM 773 C CA . VAL A 1 103 ? -4.334 -3.991 0.042 1.00 83.19 103 VAL A CA 1
ATOM 774 C C . VAL A 1 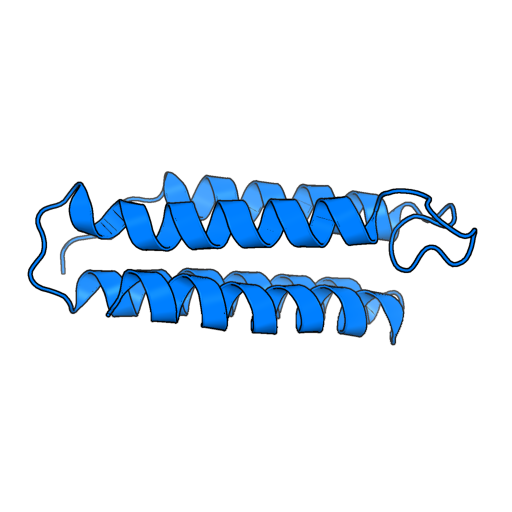103 ? -5.830 -4.287 0.164 1.00 83.19 103 VAL A C 1
ATOM 776 O O . VAL A 1 103 ? -6.396 -4.103 1.241 1.00 83.19 103 VAL A O 1
ATOM 779 N N . ALA A 1 104 ? -6.458 -4.831 -0.881 1.00 82.31 104 ALA A N 1
ATOM 780 C CA . ALA A 1 104 ? -7.865 -5.230 -0.856 1.00 82.31 104 ALA A CA 1
ATOM 781 C C . ALA A 1 104 ? -8.145 -6.318 0.196 1.00 82.31 104 ALA A C 1
ATOM 783 O O . ALA A 1 104 ? -9.067 -6.178 1.003 1.00 82.31 104 ALA A O 1
ATOM 784 N N . LEU A 1 105 ? -7.313 -7.363 0.258 1.00 81.50 105 LEU A N 1
ATOM 785 C CA . LEU A 1 105 ? -7.420 -8.408 1.280 1.00 81.50 105 LEU A CA 1
ATOM 786 C C . LEU A 1 105 ? -7.273 -7.839 2.693 1.00 81.50 105 LEU A C 1
ATOM 788 O O . LEU A 1 105 ? -8.023 -8.226 3.584 1.00 81.50 105 LEU A O 1
ATOM 792 N N . SER A 1 106 ? -6.369 -6.882 2.893 1.00 77.75 106 SER A N 1
ATOM 793 C CA . SER A 1 106 ? -6.159 -6.217 4.185 1.00 77.75 106 SER A CA 1
ATOM 794 C C . SER A 1 106 ? -7.367 -5.391 4.634 1.00 77.75 106 SER A C 1
ATOM 796 O O . SER A 1 106 ? -7.594 -5.240 5.832 1.00 77.75 106 SER A O 1
ATOM 798 N N . LEU A 1 107 ? -8.158 -4.865 3.695 1.00 79.75 107 LEU A N 1
ATOM 799 C CA . LEU A 1 107 ? -9.400 -4.142 3.990 1.00 79.75 107 LEU A CA 1
ATOM 800 C C . LEU A 1 107 ? -10.561 -5.084 4.343 1.00 79.75 107 LEU A C 1
ATOM 802 O O . LEU A 1 107 ? -11.424 -4.727 5.149 1.00 79.75 107 LEU A O 1
ATOM 806 N N . ILE A 1 108 ? -10.592 -6.275 3.738 1.00 80.44 108 ILE A N 1
ATOM 807 C CA . ILE A 1 108 ? -11.632 -7.291 3.960 1.00 80.44 108 ILE A CA 1
ATOM 808 C C . ILE A 1 108 ? -11.348 -8.097 5.232 1.00 80.44 108 ILE A C 1
ATOM 810 O O . ILE A 1 108 ? -12.275 -8.428 5.981 1.00 80.44 108 ILE A O 1
ATOM 814 N N . ALA A 1 109 ? -10.075 -8.405 5.488 1.00 70.06 109 ALA A N 1
ATOM 815 C CA . ALA A 1 109 ? -9.631 -9.138 6.659 1.00 70.06 109 ALA A CA 1
ATOM 816 C C . ALA A 1 109 ? -10.042 -8.373 7.921 1.00 70.06 109 ALA A C 1
ATOM 818 O O . ALA A 1 109 ? -9.524 -7.302 8.240 1.00 70.06 109 ALA A O 1
ATOM 819 N N . ARG A 1 110 ? -11.022 -8.917 8.651 1.00 57.19 110 ARG A N 1
ATOM 820 C CA . ARG A 1 110 ? -11.467 -8.319 9.910 1.00 57.19 110 ARG A CA 1
ATOM 821 C C . ARG A 1 110 ? -10.288 -8.319 10.889 1.00 57.19 110 ARG A C 1
ATOM 823 O O . ARG A 1 110 ? -9.672 -9.374 11.063 1.00 57.19 110 ARG A O 1
ATOM 830 N N . PRO A 1 111 ? -10.003 -7.204 11.586 1.00 53.97 111 PRO A N 1
ATOM 831 C CA . PRO A 1 111 ? -9.150 -7.279 12.758 1.00 53.97 111 PRO A CA 1
ATOM 832 C C . PRO A 1 111 ? -9.839 -8.233 13.739 1.00 53.97 111 PRO A C 1
ATOM 834 O O . PRO A 1 111 ? -10.951 -7.952 14.191 1.00 53.97 111 PRO A O 1
ATOM 837 N N . LYS A 1 112 ? -9.224 -9.393 14.012 1.00 43.69 112 LYS A N 1
ATOM 838 C CA . LYS A 1 112 ? -9.648 -10.242 15.128 1.00 43.69 112 LYS A CA 1
ATOM 839 C C . LYS A 1 112 ? -9.583 -9.358 16.370 1.00 43.69 112 LYS A C 1
ATOM 841 O O . LYS A 1 112 ? -8.521 -8.819 16.674 1.00 43.69 112 LYS A O 1
ATOM 846 N N . SER A 1 113 ? -10.725 -9.155 17.020 1.00 40.00 113 SER A N 1
ATOM 847 C CA . SER A 1 113 ? -10.761 -8.606 18.369 1.00 40.00 113 SER A CA 1
ATOM 848 C C . SER A 1 113 ? -10.039 -9.610 19.262 1.00 40.00 113 SER A C 1
ATOM 850 O O . SER A 1 113 ? -10.588 -10.674 19.548 1.00 40.00 113 SER A O 1
ATOM 852 N N . LEU A 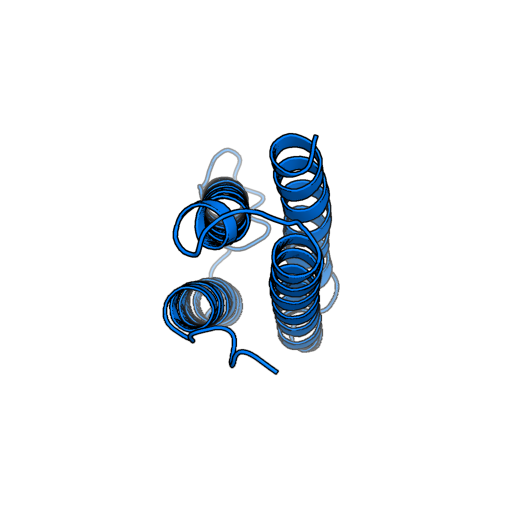1 114 ? -8.779 -9.319 19.575 1.00 39.06 114 LEU A N 1
ATOM 853 C CA . LEU A 1 114 ? -8.146 -9.822 20.786 1.00 39.06 114 LEU A CA 1
ATOM 854 C C . LEU A 1 114 ? -8.666 -8.989 21.955 1.00 39.06 114 LEU A C 1
ATOM 856 O O . LEU A 1 114 ? -8.763 -7.751 21.767 1.00 39.06 114 LEU A O 1
#

Radius of gyration: 14.61 Å; chains: 1; bounding box: 33×23×42 Å

Sequence (114 aa):
MLWLKSIAISAIFSAVAVLLHSWSRPYGLFLALAVIVVMMRYISTLAARTSVGSLGRRIPSLLAATVWFLIAWVASTVRNGDEILIEGDTIGGSFLVGASAFVALSLIARPKSL

Secondary structure (DSSP, 8-state):
-HHHHHHHHHHHHHHHHHHHHHHSTTHHHHHHHHHHHHHHHHHHHHHHTS---TTTTTHHHHHHHHHHHHHHHHHHS-SSS--TTTSS-HHHHHHHHHHHHHHHHHHHS-----

pLDDT: mean 75.35, std 12.31, range [39.06, 90.88]